Protein AF-A0A090V754-F1 (afdb_monomer)

Foldseek 3Di:
DDDLVRQLVVLVVVLVVLLVVLCVVCVVQVVCVVVVNHDPVNVVVNVVSVVVNVVSVPDDSNCRDDDD

pLDDT: mean 89.23, std 13.35, range [41.62, 98.19]

Solvent-accessible surface area (backbone atoms only — not comparable to full-atom values): 4040 Å² total; per-residue (Å²): 130,85,51,74,66,56,50,26,51,51,46,45,51,52,52,51,53,51,53,51,49,52,50,65,73,42,47,65,58,54,52,30,50,75,68,73,66,51,49,72,70,55,51,53,50,50,51,53,52,51,50,52,52,50,53,60,70,65,58,75,41,91,66,61,78,83,83,129

Sequence (68 aa):
MPTTEELVAQAEQTRQALLKRVDEVTTDWRVELALEDISEGAKAKLSAWMNYKREIKAVNVSTAPFVK

Radius of gyration: 16.25 Å; Cα contacts (8 Å, |Δi|>4): 30; chains: 1; bounding box: 29×20×48 Å

InterPro domains:
  IPR003458 Bacteriophage T4, Gp38, tail fibre assembly [PF02413] (2-65)

Structure (mmCIF, N/CA/C/O backbone):
data_AF-A0A090V754-F1
#
_entry.id   AF-A0A090V754-F1
#
loop_
_atom_site.group_PDB
_atom_site.id
_atom_site.type_symbol
_atom_site.label_atom_id
_atom_site.label_alt_id
_atom_site.label_comp_id
_atom_site.label_asym_id
_atom_site.label_entity_id
_atom_site.label_seq_id
_atom_site.pdbx_PDB_ins_code
_atom_site.Cartn_x
_atom_site.Cartn_y
_atom_site.Cartn_z
_atom_site.occupancy
_atom_site.B_iso_or_equiv
_atom_site.auth_seq_id
_atom_site.auth_comp_id
_atom_site.auth_asym_id
_atom_site.auth_atom_id
_atom_site.pdbx_PDB_model_num
ATOM 1 N N . MET A 1 1 ? -10.281 -7.372 30.825 1.00 66.81 1 MET A N 1
ATOM 2 C CA . MET A 1 1 ? -10.672 -7.400 29.399 1.00 66.81 1 MET A CA 1
ATOM 3 C C . MET A 1 1 ? -10.294 -6.059 28.808 1.00 66.81 1 MET A C 1
ATOM 5 O O . MET A 1 1 ? -10.489 -5.080 29.524 1.00 66.81 1 MET A O 1
ATOM 9 N N . PRO A 1 2 ? -9.730 -6.015 27.592 1.00 73.00 2 PRO A N 1
ATOM 10 C CA . PRO A 1 2 ? -9.417 -4.750 26.946 1.00 73.00 2 PRO A CA 1
ATOM 11 C C . PRO A 1 2 ? -10.688 -3.929 26.700 1.00 73.00 2 PRO A C 1
ATOM 13 O O . PRO A 1 2 ? -11.770 -4.495 26.515 1.00 73.00 2 PRO A O 1
ATOM 16 N N . THR A 1 3 ? -10.571 -2.606 26.748 1.00 85.44 3 THR A N 1
ATOM 17 C CA . THR A 1 3 ? -11.695 -1.690 26.521 1.00 85.44 3 THR A CA 1
ATOM 18 C C . THR A 1 3 ? -12.015 -1.573 25.030 1.00 85.44 3 THR A C 1
ATOM 20 O O . THR A 1 3 ? -11.196 -1.884 24.164 1.00 85.44 3 THR A O 1
ATOM 23 N N . THR A 1 4 ? -13.213 -1.082 24.700 1.00 82.81 4 THR A N 1
ATOM 24 C CA . THR A 1 4 ? -13.580 -0.764 23.311 1.00 82.81 4 THR A CA 1
ATOM 25 C C . THR A 1 4 ? -12.582 0.207 22.673 1.00 82.81 4 THR A C 1
ATOM 27 O O . THR A 1 4 ? -12.243 0.053 21.504 1.00 82.81 4 THR A O 1
ATOM 30 N N . GLU A 1 5 ? -12.065 1.169 23.443 1.00 83.75 5 GLU A N 1
ATOM 31 C CA . GLU A 1 5 ? -11.045 2.114 22.974 1.00 83.75 5 GLU A CA 1
ATOM 32 C C . GLU A 1 5 ? -9.728 1.411 22.624 1.00 83.75 5 GLU A C 1
ATOM 34 O O . GLU A 1 5 ? -9.154 1.688 21.573 1.00 83.75 5 GLU A O 1
ATOM 39 N N . GLU A 1 6 ? -9.277 0.455 23.441 1.00 85.69 6 GLU A N 1
ATOM 40 C CA . GLU A 1 6 ? -8.063 -0.327 23.166 1.00 85.69 6 GLU A CA 1
ATOM 41 C C . GLU A 1 6 ? -8.212 -1.214 21.918 1.00 85.69 6 GLU A C 1
ATOM 43 O O . GLU A 1 6 ? -7.258 -1.364 21.151 1.00 85.69 6 GLU A O 1
ATOM 48 N N . LEU A 1 7 ? -9.407 -1.769 21.677 1.00 86.50 7 LEU A N 1
ATOM 49 C CA . LEU A 1 7 ? -9.706 -2.554 20.472 1.00 86.50 7 LEU A CA 1
ATOM 50 C C . LEU A 1 7 ? -9.731 -1.683 19.208 1.00 86.50 7 LEU A C 1
ATOM 52 O O . LEU A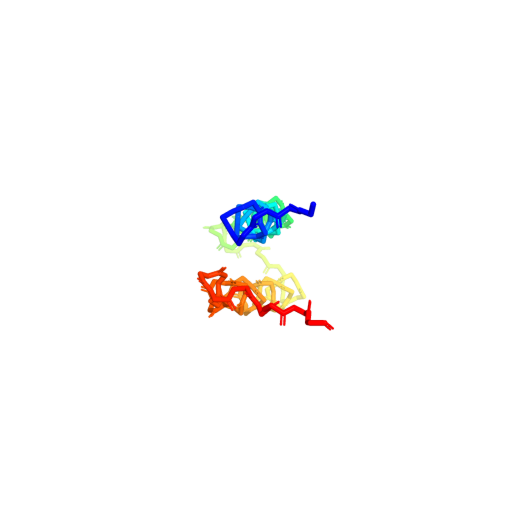 1 7 ? -9.174 -2.071 18.180 1.00 86.50 7 LEU A O 1
ATOM 56 N N . VAL A 1 8 ? -10.331 -0.491 19.286 1.00 86.69 8 VAL A N 1
ATOM 57 C CA . VAL A 1 8 ? -10.330 0.487 18.186 1.00 86.69 8 VAL A CA 1
ATOM 58 C C . VAL A 1 8 ? -8.906 0.971 17.893 1.00 86.69 8 VAL A C 1
ATOM 60 O O . VAL A 1 8 ? -8.511 1.034 16.728 1.00 86.69 8 VAL A O 1
ATOM 63 N N . ALA A 1 9 ? -8.105 1.246 18.927 1.00 88.69 9 ALA A N 1
ATOM 64 C CA . ALA A 1 9 ? -6.713 1.663 18.772 1.00 88.69 9 ALA A CA 1
ATOM 65 C C . ALA A 1 9 ? -5.855 0.582 18.091 1.00 88.69 9 ALA A C 1
ATOM 67 O O . ALA A 1 9 ? -5.085 0.892 17.181 1.00 88.69 9 ALA A O 1
ATOM 68 N N . GLN A 1 10 ? -6.023 -0.690 18.469 1.00 88.94 10 GLN A N 1
ATOM 69 C CA . GLN A 1 10 ? -5.338 -1.808 17.808 1.00 88.94 10 GLN A CA 1
ATOM 70 C C . GLN A 1 10 ? -5.754 -1.951 16.339 1.00 88.94 10 GLN A C 1
ATOM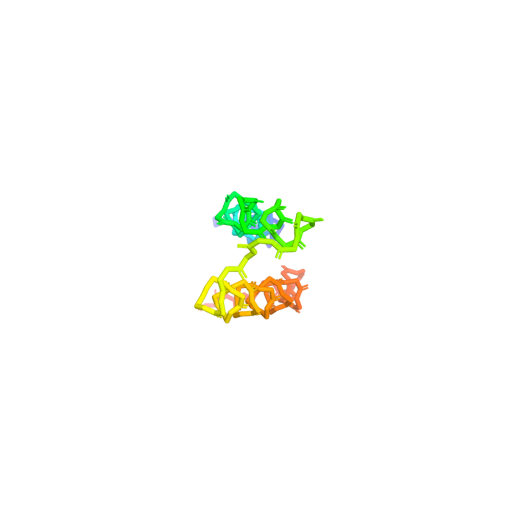 72 O O . GLN A 1 10 ? -4.890 -2.104 15.473 1.00 88.94 10 GLN A O 1
ATOM 77 N N . ALA A 1 11 ? -7.053 -1.853 16.040 1.00 88.12 11 ALA A N 1
ATOM 78 C CA . ALA A 1 11 ? -7.554 -1.925 14.668 1.00 88.12 11 ALA A CA 1
ATOM 79 C C . ALA A 1 11 ? -6.996 -0.790 13.789 1.00 88.12 11 ALA A C 1
ATOM 81 O O . ALA A 1 11 ? -6.572 -1.031 12.654 1.00 88.12 11 ALA A O 1
ATOM 82 N N . GLU A 1 12 ? -6.930 0.434 14.3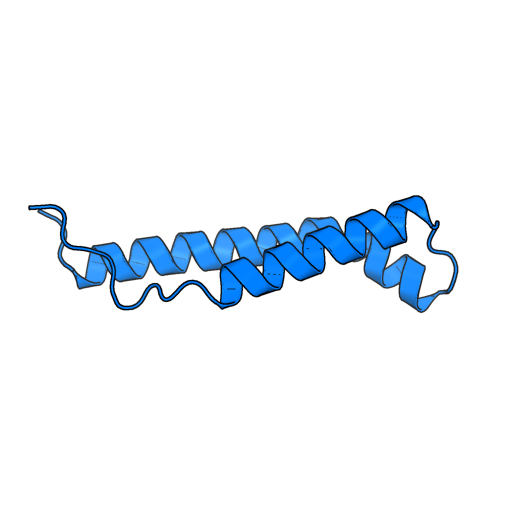20 1.00 90.69 12 GLU A N 1
ATOM 83 C CA . GLU A 1 12 ? -6.332 1.576 13.625 1.00 90.69 12 GLU A CA 1
ATOM 84 C C . GLU A 1 12 ? -4.816 1.401 13.437 1.00 90.69 12 GLU A C 1
ATOM 86 O O . GLU A 1 12 ? -4.298 1.656 12.348 1.00 90.69 12 GLU A O 1
ATOM 91 N N . GLN A 1 13 ? -4.096 0.874 14.433 1.00 93.50 13 GLN A N 1
ATOM 92 C CA . GLN A 1 13 ? -2.669 0.567 14.293 1.00 93.50 13 GLN A CA 1
ATOM 93 C C . GLN A 1 13 ? -2.418 -0.451 13.169 1.00 93.50 13 GLN A C 1
ATOM 95 O O . GLN A 1 13 ? -1.525 -0.253 12.339 1.00 93.50 13 GLN A O 1
ATOM 100 N N . THR A 1 14 ? -3.212 -1.525 13.099 1.00 92.88 14 THR A N 1
ATOM 101 C CA . THR A 1 14 ? -3.121 -2.509 12.008 1.00 92.88 14 THR A CA 1
ATOM 102 C C . THR A 1 14 ? -3.406 -1.863 10.654 1.00 92.88 14 THR A C 1
ATOM 104 O O . THR A 1 14 ? -2.654 -2.075 9.699 1.00 92.88 14 THR A O 1
ATOM 107 N N . ARG A 1 15 ? -4.448 -1.030 10.566 1.00 93.00 15 ARG A N 1
ATOM 108 C CA . ARG A 1 15 ? -4.790 -0.290 9.345 1.00 93.00 15 ARG A CA 1
ATOM 109 C C . ARG A 1 15 ? -3.631 0.595 8.879 1.00 93.00 15 ARG A C 1
ATOM 111 O O . ARG A 1 15 ? -3.278 0.558 7.699 1.00 93.00 15 ARG A O 1
ATOM 118 N N . GLN A 1 16 ? -2.995 1.340 9.782 1.00 94.69 16 GLN A N 1
ATOM 119 C CA . GLN A 1 16 ? -1.840 2.179 9.442 1.00 94.69 16 GLN A CA 1
ATOM 120 C C . GLN A 1 16 ? -0.627 1.360 8.995 1.00 94.69 16 GLN A C 1
ATOM 122 O O . GLN A 1 16 ? 0.017 1.715 8.005 1.00 94.69 16 GLN A O 1
ATOM 127 N N . ALA A 1 17 ? -0.344 0.236 9.659 1.00 95.88 17 ALA A N 1
ATOM 128 C CA . ALA A 1 17 ? 0.739 -0.663 9.263 1.00 95.88 17 ALA A CA 1
ATOM 129 C C . ALA A 1 17 ? 0.530 -1.221 7.844 1.00 95.88 17 ALA A C 1
ATOM 131 O O . ALA A 1 17 ? 1.466 -1.242 7.040 1.00 95.88 17 ALA A O 1
ATOM 132 N N . LEU A 1 18 ? -0.705 -1.603 7.502 1.00 96.06 18 LEU A N 1
ATOM 133 C CA . LEU A 1 18 ? -1.058 -2.045 6.152 1.00 96.06 18 LEU A CA 1
ATOM 134 C C . LEU A 1 18 ? -0.874 -0.924 5.124 1.00 96.06 18 LEU A C 1
ATOM 136 O O . LEU A 1 18 ? -0.267 -1.153 4.080 1.00 96.06 18 LEU A O 1
ATOM 140 N N . LEU A 1 19 ? -1.337 0.295 5.417 1.00 96.00 19 LEU A N 1
ATOM 141 C CA . LEU A 1 19 ? -1.157 1.442 4.519 1.00 96.00 19 LEU A CA 1
ATOM 142 C C . LEU A 1 19 ? 0.324 1.749 4.268 1.00 96.00 19 LEU A C 1
ATOM 144 O O . LEU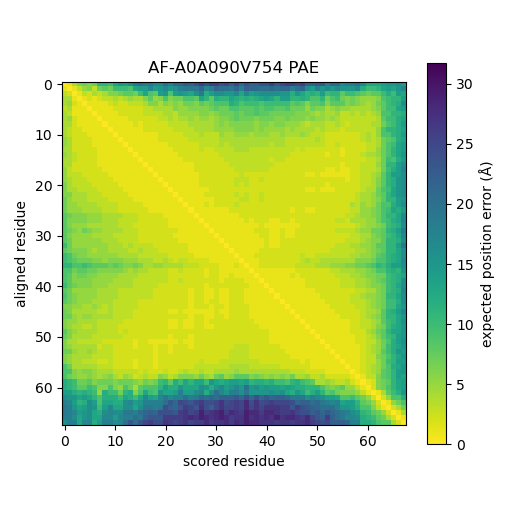 A 1 19 ? 0.705 1.951 3.113 1.00 96.00 19 LEU A O 1
ATOM 148 N N . LYS A 1 20 ? 1.154 1.711 5.318 1.00 97.31 20 LYS A N 1
ATOM 149 C CA . LYS A 1 20 ? 2.611 1.870 5.209 1.00 97.31 20 LYS A CA 1
ATOM 150 C C . LYS A 1 20 ? 3.213 0.797 4.310 1.00 97.31 20 LYS A C 1
ATOM 152 O O . LYS A 1 20 ? 3.986 1.121 3.414 1.00 97.31 20 LYS A O 1
ATOM 157 N N . ARG A 1 21 ? 2.804 -0.463 4.484 1.00 96.56 21 ARG A N 1
ATOM 158 C CA . ARG A 1 21 ? 3.287 -1.572 3.655 1.00 96.56 21 ARG A CA 1
ATOM 159 C C . ARG A 1 21 ? 2.923 -1.400 2.183 1.00 96.56 21 ARG A C 1
ATOM 161 O O . ARG A 1 21 ? 3.760 -1.664 1.326 1.00 96.56 21 ARG A O 1
ATOM 168 N N . VAL A 1 22 ? 1.703 -0.952 1.881 1.00 96.75 22 VAL A N 1
ATOM 169 C CA . VAL A 1 22 ? 1.308 -0.656 0.495 1.00 96.75 22 VAL A CA 1
ATOM 170 C C . VAL A 1 22 ? 2.199 0.435 -0.098 1.00 96.75 22 VAL A C 1
ATOM 172 O O . VAL A 1 22 ? 2.623 0.323 -1.247 1.00 96.75 22 VAL A O 1
ATOM 175 N N . ASP A 1 23 ? 2.490 1.488 0.665 1.00 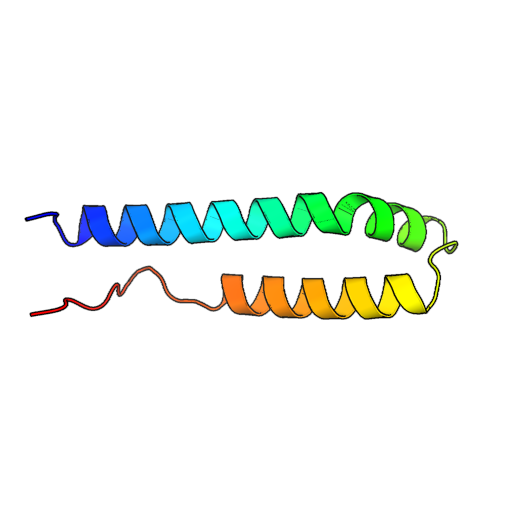96.25 23 ASP A N 1
ATOM 176 C CA . ASP A 1 23 ? 3.349 2.572 0.190 1.00 96.25 23 ASP A CA 1
ATOM 177 C C . ASP A 1 23 ? 4.790 2.110 -0.038 1.00 96.25 23 ASP A C 1
ATOM 179 O O . ASP A 1 23 ? 5.333 2.380 -1.106 1.00 96.25 23 ASP A O 1
ATOM 183 N N . GLU A 1 24 ? 5.363 1.321 0.871 1.00 96.94 24 GLU A N 1
ATOM 184 C CA . GLU A 1 24 ? 6.687 0.710 0.689 1.00 96.94 24 GLU A CA 1
ATOM 185 C C . GLU A 1 24 ? 6.753 -0.160 -0.574 1.00 96.94 24 GLU A C 1
ATOM 187 O O . GLU A 1 24 ? 7.655 0.005 -1.386 1.00 96.94 24 GLU A O 1
ATOM 192 N N . VAL A 1 25 ? 5.776 -1.050 -0.779 1.00 96.44 25 VAL A N 1
ATOM 193 C CA . VAL A 1 25 ? 5.768 -1.982 -1.923 1.00 96.44 25 VAL A CA 1
ATOM 194 C C . VAL A 1 25 ? 5.594 -1.263 -3.262 1.00 96.44 25 VAL A C 1
ATOM 196 O O . VAL A 1 25 ? 6.082 -1.739 -4.280 1.00 96.44 25 VAL A O 1
ATOM 199 N N . THR A 1 26 ? 4.881 -0.135 -3.283 1.00 97.69 26 THR A N 1
ATOM 200 C CA . THR A 1 26 ? 4.526 0.555 -4.535 1.00 97.69 26 THR A CA 1
ATOM 201 C C . THR A 1 26 ? 5.410 1.750 -4.864 1.00 97.69 26 THR A C 1
ATOM 203 O O . THR A 1 26 ? 5.191 2.376 -5.901 1.00 97.69 26 THR A O 1
ATOM 206 N N . THR A 1 27 ? 6.388 2.083 -4.014 1.00 97.81 27 THR A N 1
ATOM 207 C CA . THR A 1 27 ? 7.232 3.276 -4.193 1.00 97.81 27 THR A CA 1
ATOM 208 C C . THR A 1 27 ? 8.000 3.232 -5.512 1.00 97.81 27 THR A C 1
ATOM 210 O O . THR A 1 27 ? 7.869 4.166 -6.301 1.00 97.81 27 THR A O 1
ATOM 213 N N . ASP A 1 28 ? 8.702 2.137 -5.801 1.00 97.19 28 ASP A N 1
ATOM 214 C CA . ASP A 1 28 ? 9.533 2.030 -7.007 1.00 97.19 28 ASP A CA 1
ATOM 215 C C . ASP A 1 28 ? 8.688 2.110 -8.286 1.00 97.19 28 ASP A C 1
ATOM 217 O O . ASP A 1 28 ? 8.979 2.901 -9.179 1.00 97.19 28 ASP A O 1
ATOM 221 N N . TRP A 1 29 ? 7.545 1.416 -8.334 1.00 98.00 29 TRP A N 1
ATOM 222 C CA . TRP A 1 29 ? 6.631 1.493 -9.482 1.00 98.00 29 TRP A CA 1
ATOM 223 C C . TRP A 1 29 ? 6.027 2.886 -9.685 1.00 98.00 29 TRP A C 1
ATOM 225 O O . TRP A 1 29 ? 5.729 3.267 -10.812 1.00 98.00 29 TRP A O 1
ATOM 235 N N . ARG A 1 30 ? 5.816 3.670 -8.619 1.00 97.25 30 ARG A N 1
ATOM 236 C CA . ARG A 1 30 ? 5.369 5.067 -8.765 1.00 97.25 30 ARG A CA 1
ATOM 237 C C . ARG A 1 30 ? 6.460 5.944 -9.380 1.00 97.25 30 ARG A C 1
ATOM 239 O O . ARG A 1 30 ? 6.119 6.852 -10.133 1.00 97.25 30 ARG A O 1
ATOM 246 N N . VAL A 1 31 ? 7.732 5.670 -9.080 1.00 98.00 31 VAL A N 1
ATOM 247 C CA . VAL A 1 31 ? 8.877 6.342 -9.714 1.00 98.00 31 VAL A CA 1
ATOM 248 C C . VAL A 1 31 ? 8.970 5.947 -11.188 1.00 98.00 31 VAL A C 1
ATOM 250 O O . VAL A 1 31 ? 8.995 6.831 -12.037 1.00 98.00 31 VAL A O 1
ATOM 253 N N . GLU A 1 32 ? 8.920 4.649 -11.502 1.00 97.94 32 GLU A N 1
ATOM 254 C CA . GLU A 1 32 ? 8.902 4.151 -12.889 1.00 97.94 32 GLU A CA 1
ATOM 255 C C . GLU A 1 32 ? 7.740 4.752 -13.698 1.00 97.94 32 GLU A C 1
ATOM 257 O O . GLU A 1 32 ? 7.923 5.169 -14.839 1.00 97.94 32 GLU A O 1
ATOM 262 N N . LEU A 1 33 ? 6.544 4.853 -13.100 1.00 97.38 33 LEU A N 1
ATOM 263 C CA . LEU A 1 33 ? 5.375 5.465 -13.738 1.00 97.38 33 LEU A CA 1
ATOM 264 C C . LEU A 1 33 ? 5.598 6.954 -14.032 1.00 97.38 33 LEU A C 1
ATOM 266 O O . LEU A 1 33 ? 5.195 7.423 -15.091 1.00 97.38 33 LEU A O 1
ATOM 270 N N . ALA A 1 34 ? 6.223 7.692 -13.110 1.00 97.38 34 ALA A N 1
ATOM 271 C CA . ALA A 1 34 ? 6.524 9.112 -13.292 1.00 97.38 34 ALA A CA 1
ATOM 272 C C . ALA A 1 34 ? 7.586 9.363 -14.377 1.00 97.38 34 ALA A C 1
ATOM 274 O O . ALA A 1 34 ? 7.601 10.438 -14.970 1.00 97.38 34 ALA A O 1
ATOM 275 N N . LEU A 1 35 ? 8.453 8.379 -14.629 1.00 98.19 35 LEU A N 1
ATOM 276 C CA . LEU A 1 35 ? 9.461 8.399 -15.691 1.00 98.19 35 LEU A CA 1
ATOM 277 C C . LEU A 1 35 ? 8.949 7.836 -17.028 1.00 98.19 35 LEU A C 1
ATOM 279 O O . LEU A 1 35 ? 9.718 7.780 -17.980 1.00 98.19 35 LEU A O 1
ATOM 283 N N . GLU A 1 36 ? 7.682 7.411 -17.096 1.00 97.31 36 GLU A N 1
ATOM 284 C CA . GLU A 1 36 ? 7.083 6.727 -18.255 1.00 97.31 36 GLU A CA 1
ATOM 285 C C . GLU A 1 36 ? 7.801 5.417 -18.662 1.00 97.31 36 GLU A C 1
ATOM 287 O O . GLU A 1 36 ? 7.630 4.935 -19.779 1.00 97.31 36 GLU A O 1
ATOM 292 N N . ASP A 1 37 ? 8.550 4.799 -17.739 1.00 97.94 37 ASP A N 1
ATOM 293 C CA . ASP A 1 37 ? 9.363 3.583 -17.961 1.00 97.94 37 ASP A CA 1
ATOM 294 C C . ASP A 1 37 ? 8.754 2.321 -17.310 1.00 97.94 37 ASP A C 1
ATOM 296 O O . ASP A 1 37 ? 9.313 1.225 -17.326 1.00 97.94 37 ASP A O 1
ATOM 300 N N . ILE A 1 38 ? 7.570 2.449 -16.704 1.00 98.06 38 ILE A N 1
ATOM 301 C CA . ILE A 1 38 ? 6.900 1.326 -16.042 1.00 98.06 38 ILE A CA 1
ATOM 302 C C . ILE A 1 38 ? 6.448 0.255 -17.047 1.00 98.06 38 ILE A C 1
ATOM 304 O O . ILE A 1 38 ? 5.724 0.523 -18.006 1.00 98.06 38 ILE A O 1
ATOM 308 N N . SER A 1 39 ? 6.789 -1.006 -16.776 1.00 98.19 39 SER A N 1
ATOM 309 C CA . SER A 1 39 ? 6.285 -2.133 -17.573 1.00 98.19 39 SER A CA 1
ATOM 310 C C . SER A 1 39 ? 4.773 -2.350 -17.394 1.00 98.19 39 SER A C 1
ATOM 312 O O . SER A 1 39 ? 4.221 -2.140 -16.312 1.00 98.19 39 SER A O 1
ATOM 314 N N . GLU A 1 40 ? 4.092 -2.891 -18.410 1.00 97.88 40 GLU A N 1
ATOM 315 C CA . GLU A 1 40 ? 2.658 -3.226 -18.312 1.00 97.88 40 GLU A CA 1
ATOM 316 C C . GLU A 1 40 ? 2.352 -4.205 -17.158 1.00 97.88 40 GLU A C 1
ATOM 318 O O . GLU A 1 40 ? 1.335 -4.084 -16.470 1.00 97.88 40 GLU A O 1
ATOM 323 N N . GLY A 1 41 ? 3.274 -5.128 -16.861 1.00 97.81 41 GLY A N 1
ATOM 324 C CA . GLY A 1 41 ? 3.154 -6.029 -15.711 1.00 97.81 41 GLY A CA 1
ATOM 325 C C . GLY A 1 41 ? 3.242 -5.305 -14.362 1.00 97.81 41 GLY A C 1
ATOM 326 O O . GLY A 1 41 ? 2.462 -5.598 -13.449 1.00 97.81 41 GLY A O 1
ATOM 327 N N . ALA A 1 42 ? 4.161 -4.346 -14.224 1.00 97.00 42 ALA A N 1
ATOM 328 C CA . ALA A 1 42 ? 4.274 -3.514 -13.025 1.00 97.00 42 ALA A CA 1
ATOM 329 C C . ALA A 1 42 ? 3.061 -2.585 -12.870 1.00 97.00 42 ALA A C 1
ATOM 331 O O . ALA A 1 42 ? 2.511 -2.464 -11.776 1.00 97.00 42 ALA A O 1
ATOM 332 N N . LYS A 1 43 ? 2.556 -2.021 -13.970 1.00 97.50 43 LYS A N 1
ATOM 333 C CA . LYS A 1 43 ? 1.354 -1.176 -14.007 1.00 97.50 43 LYS A CA 1
ATOM 334 C C . LYS A 1 43 ? 0.088 -1.919 -13.567 1.00 97.50 43 LYS A C 1
ATOM 336 O O . LYS A 1 43 ? -0.709 -1.378 -12.791 1.00 97.50 43 LYS A O 1
ATOM 341 N N . ALA A 1 44 ? -0.080 -3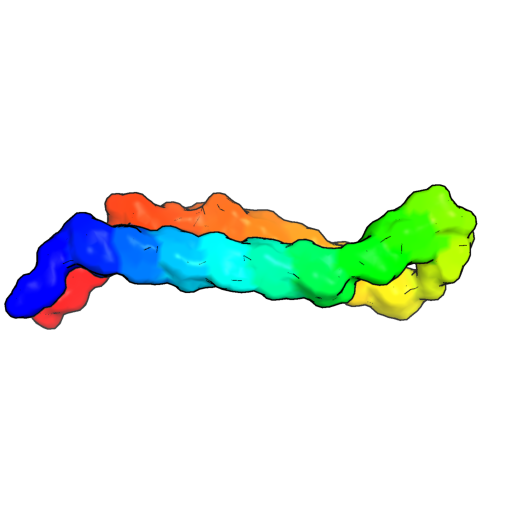.174 -13.989 1.00 98.12 44 ALA A N 1
ATOM 342 C CA . ALA A 1 44 ? -1.178 -4.027 -13.531 1.00 98.12 44 ALA A CA 1
ATOM 343 C C . ALA A 1 44 ? -1.097 -4.297 -12.017 1.00 98.12 44 ALA A C 1
ATOM 345 O O . ALA A 1 44 ? -2.088 -4.138 -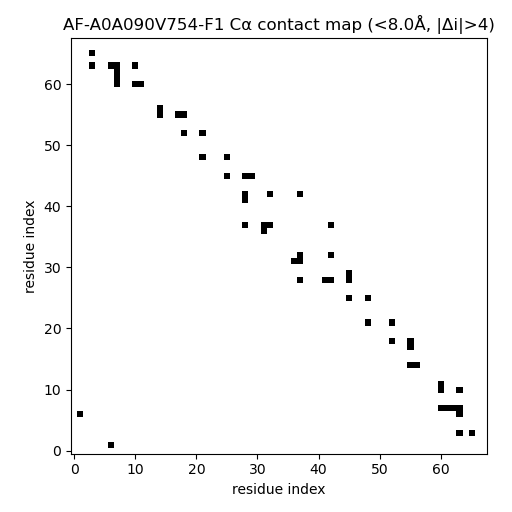11.298 1.00 98.12 44 ALA A O 1
ATOM 346 N N . LY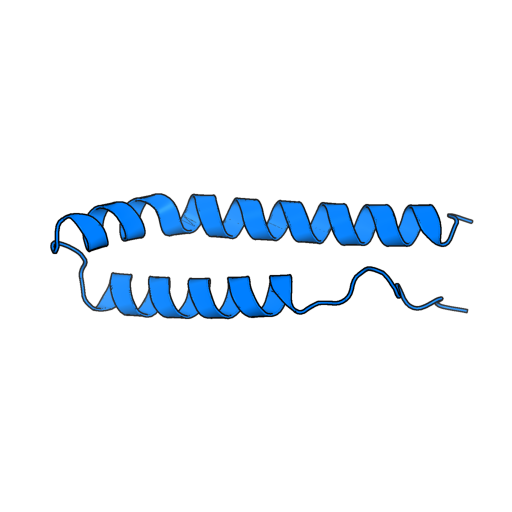S A 1 45 ? 0.100 -4.625 -11.507 1.00 97.38 45 LYS A N 1
ATOM 347 C CA . LYS A 1 45 ? 0.334 -4.815 -10.064 1.00 97.38 45 LYS A CA 1
ATOM 348 C C . LYS A 1 45 ? 0.083 -3.532 -9.274 1.00 97.38 45 LYS A C 1
ATOM 350 O O . LYS A 1 45 ? -0.615 -3.576 -8.263 1.00 97.38 45 LYS A O 1
ATOM 355 N N . LEU A 1 46 ? 0.592 -2.391 -9.740 1.00 97.62 46 LEU A N 1
ATOM 356 C CA . LEU A 1 46 ? 0.384 -1.085 -9.116 1.00 97.62 46 LEU A CA 1
ATOM 357 C C . LEU A 1 46 ? -1.111 -0.756 -9.008 1.00 97.62 46 LEU A C 1
ATOM 359 O O . LEU A 1 46 ? -1.572 -0.331 -7.949 1.00 97.62 46 LEU A O 1
ATOM 363 N N . SER A 1 47 ? -1.883 -1.028 -10.062 1.00 96.88 47 SER A N 1
ATOM 364 C CA . SER A 1 47 ? -3.340 -0.843 -10.062 1.00 96.88 47 SER A CA 1
ATOM 365 C C . SER A 1 47 ? -4.034 -1.710 -9.005 1.00 96.88 47 SER A C 1
ATOM 367 O O . SER A 1 47 ? -4.859 -1.202 -8.241 1.00 96.88 47 SER A O 1
ATOM 369 N N . ALA A 1 48 ? -3.656 -2.988 -8.895 1.00 97.75 48 ALA A N 1
ATOM 370 C CA . ALA A 1 48 ? -4.185 -3.894 -7.874 1.00 97.75 48 ALA A CA 1
ATOM 371 C C . ALA A 1 48 ? -3.856 -3.416 -6.447 1.00 97.75 48 ALA A C 1
ATOM 373 O O . ALA A 1 48 ? -4.741 -3.355 -5.592 1.00 97.75 48 ALA A O 1
ATOM 374 N N . TRP A 1 49 ? -2.617 -2.982 -6.197 1.00 97.56 49 TRP A N 1
ATOM 375 C CA . TRP A 1 49 ? -2.226 -2.423 -4.901 1.00 97.56 49 TRP A CA 1
ATOM 376 C C . TRP A 1 49 ? -2.961 -1.124 -4.563 1.00 97.56 49 TRP A C 1
ATOM 378 O O . TRP A 1 49 ? -3.301 -0.897 -3.401 1.00 97.56 49 TRP A O 1
ATOM 388 N N . MET A 1 50 ? -3.240 -0.268 -5.552 1.00 96.06 50 MET A N 1
ATOM 389 C CA . MET A 1 50 ? -4.023 0.948 -5.318 1.00 96.06 50 MET A CA 1
ATOM 390 C C . MET A 1 50 ? -5.486 0.628 -4.995 1.00 96.06 50 MET A C 1
ATOM 392 O O . MET A 1 50 ? -6.068 1.310 -4.152 1.00 96.06 50 MET A O 1
ATOM 396 N N . ASN A 1 51 ? -6.069 -0.418 -5.591 1.00 97.00 51 ASN A N 1
ATOM 397 C CA . ASN A 1 51 ? -7.393 -0.916 -5.201 1.00 97.00 51 ASN A CA 1
ATOM 398 C C . ASN A 1 51 ? -7.387 -1.415 -3.754 1.00 97.00 51 ASN A C 1
ATOM 400 O O . ASN A 1 51 ? -8.171 -0.923 -2.945 1.00 97.00 51 ASN A O 1
ATOM 404 N N . TYR A 1 52 ? -6.426 -2.266 -3.399 1.00 95.62 52 TYR A N 1
ATOM 405 C CA . TYR A 1 52 ? -6.268 -2.756 -2.031 1.00 95.62 52 TYR A CA 1
ATOM 406 C C . TYR A 1 52 ? -6.086 -1.612 -1.013 1.00 95.62 52 TYR A C 1
ATOM 408 O O . TYR A 1 52 ? -6.712 -1.598 0.046 1.00 95.62 52 TYR A O 1
ATOM 416 N N . LYS A 1 53 ? -5.315 -0.566 -1.356 1.00 94.56 53 LYS A N 1
ATOM 417 C CA . LYS A 1 53 ? -5.186 0.643 -0.519 1.00 94.56 53 LYS A CA 1
ATOM 418 C C . LYS A 1 53 ? -6.530 1.332 -0.275 1.00 94.56 53 LYS A C 1
ATOM 420 O O . LYS A 1 53 ? -6.762 1.838 0.824 1.00 94.56 53 LYS A O 1
ATOM 425 N N . ARG A 1 54 ? -7.392 1.413 -1.296 1.00 94.69 54 ARG A N 1
ATOM 426 C CA . ARG A 1 54 ? -8.728 2.023 -1.177 1.00 94.69 54 ARG A CA 1
ATOM 427 C C . ARG A 1 54 ? -9.634 1.188 -0.278 1.00 94.69 54 ARG A C 1
ATOM 429 O O . ARG A 1 54 ? -10.318 1.770 0.556 1.00 94.69 54 ARG A O 1
ATOM 436 N N . GLU A 1 55 ? -9.575 -0.136 -0.389 1.00 94.25 55 GLU A N 1
ATOM 437 C CA . GLU A 1 55 ? -10.319 -1.052 0.483 1.00 94.25 55 GLU A CA 1
ATOM 438 C C . GLU A 1 55 ? -9.907 -0.884 1.947 1.00 94.25 55 GLU A C 1
ATOM 440 O O . GLU A 1 55 ? -10.767 -0.631 2.787 1.00 94.25 55 GLU A O 1
ATOM 445 N N . ILE A 1 56 ? -8.600 -0.884 2.248 1.00 91.69 56 ILE A N 1
ATOM 446 C CA . ILE A 1 56 ? -8.095 -0.627 3.610 1.00 91.69 56 ILE A CA 1
ATOM 447 C C . ILE A 1 56 ? -8.605 0.720 4.135 1.00 91.69 56 ILE A C 1
ATOM 449 O O . ILE A 1 56 ? -9.020 0.820 5.288 1.00 91.69 56 ILE A O 1
ATOM 453 N N . LYS A 1 57 ? -8.608 1.765 3.293 1.00 89.44 57 LYS A N 1
ATOM 454 C CA . LYS A 1 57 ? -9.108 3.093 3.676 1.00 89.44 57 LYS A CA 1
ATOM 455 C C . LYS A 1 57 ? -10.618 3.131 3.925 1.00 89.44 57 LYS A C 1
ATOM 457 O O . LYS A 1 57 ? -11.063 3.969 4.713 1.00 89.44 57 LYS A O 1
ATOM 462 N N . ALA A 1 58 ? -11.383 2.252 3.287 1.00 90.88 58 ALA A N 1
ATOM 463 C CA . ALA A 1 58 ? -12.829 2.156 3.446 1.00 90.88 58 ALA A CA 1
ATOM 464 C C . ALA A 1 58 ? -13.250 1.377 4.706 1.00 90.88 58 ALA A C 1
ATOM 466 O O . ALA A 1 58 ? -14.380 1.542 5.159 1.00 90.88 58 ALA A O 1
ATOM 467 N N . VAL A 1 59 ? -12.359 0.572 5.303 1.00 86.56 59 VAL A N 1
ATOM 468 C CA . VAL A 1 59 ? -12.655 -0.172 6.540 1.00 86.56 59 VAL A CA 1
ATOM 469 C C . VAL A 1 59 ? -12.935 0.794 7.693 1.00 86.56 59 VAL A C 1
ATOM 471 O O . VAL A 1 59 ? -12.028 1.466 8.179 1.00 86.56 59 VAL A O 1
ATOM 474 N N . ASN A 1 60 ? -14.176 0.848 8.172 1.00 78.50 60 ASN A N 1
ATOM 475 C CA . ASN A 1 60 ? -14.514 1.610 9.370 1.00 78.50 60 ASN A CA 1
ATOM 476 C C . ASN A 1 60 ? -13.986 0.885 10.621 1.00 78.50 60 ASN A C 1
ATOM 478 O O . ASN A 1 60 ? -14.557 -0.113 11.052 1.00 78.50 60 ASN A O 1
ATOM 482 N N . VAL A 1 61 ? -12.892 1.385 11.198 1.00 75.44 61 VAL A N 1
ATOM 483 C CA . VAL A 1 61 ? -12.293 0.833 12.427 1.00 75.44 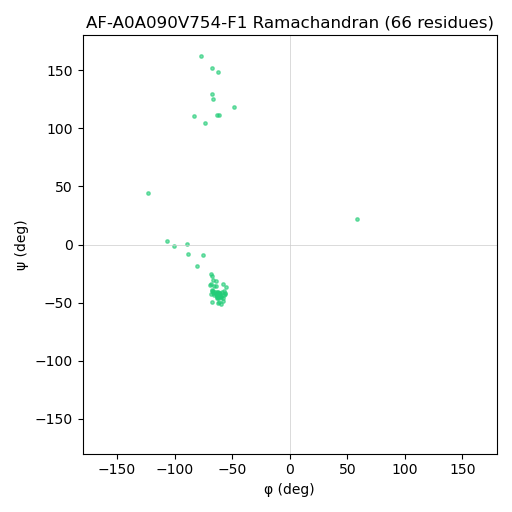61 VAL A CA 1
ATOM 484 C C . VAL A 1 61 ? -12.886 1.431 13.707 1.00 75.44 61 VAL A C 1
ATOM 486 O O . VAL A 1 61 ? -12.616 0.935 14.796 1.00 75.44 61 VAL A O 1
ATOM 489 N N . SER A 1 62 ? -13.727 2.465 13.595 1.00 70.88 62 SER A N 1
ATOM 490 C CA . SER A 1 62 ? -14.348 3.158 14.734 1.00 70.88 62 SER A CA 1
ATOM 491 C C . SER A 1 62 ? -15.482 2.358 15.384 1.00 70.88 62 SER A C 1
ATOM 493 O O . SER A 1 62 ? -15.973 2.736 16.443 1.00 70.88 62 SER A O 1
ATOM 495 N N . THR A 1 63 ? -15.903 1.254 14.764 1.00 63.94 63 THR A N 1
ATOM 496 C CA . THR A 1 63 ? -16.987 0.381 15.234 1.00 63.94 63 THR A CA 1
ATOM 497 C C . THR A 1 63 ? -16.503 -1.057 15.415 1.00 63.94 63 THR A C 1
ATOM 499 O O . THR A 1 63 ? -17.168 -1.984 14.951 1.00 63.94 63 THR A O 1
ATOM 502 N N . ALA A 1 64 ? -15.326 -1.258 16.023 1.00 58.03 64 ALA A N 1
ATOM 503 C CA . ALA A 1 64 ? -14.802 -2.596 16.301 1.00 58.03 64 ALA A CA 1
ATOM 504 C C . ALA A 1 64 ? -15.900 -3.454 16.976 1.00 58.03 64 ALA A C 1
ATOM 506 O O . ALA A 1 64 ? -16.406 -3.060 18.032 1.00 58.03 64 ALA A O 1
ATOM 507 N N . PRO A 1 65 ? -16.343 -4.568 16.357 1.00 54.12 65 PRO A N 1
ATOM 508 C CA . PRO A 1 65 ? -17.472 -5.324 16.870 1.00 54.12 65 PRO A CA 1
ATOM 509 C C . PRO A 1 65 ? -17.094 -5.960 18.205 1.00 54.12 65 PRO A C 1
ATOM 511 O O . PRO A 1 65 ? -16.102 -6.676 18.322 1.00 54.12 65 PRO A O 1
ATOM 514 N N . PHE A 1 66 ? -17.913 -5.683 19.215 1.00 52.31 66 PHE A N 1
ATOM 515 C CA . PHE A 1 66 ? -17.864 -6.351 20.505 1.00 52.31 66 PHE A CA 1
ATOM 516 C C . PHE A 1 66 ? -18.137 -7.844 20.276 1.00 52.31 66 PHE A C 1
ATOM 518 O O . PHE A 1 66 ? -19.251 -8.215 19.899 1.00 52.31 66 PHE A O 1
ATOM 525 N N . VAL A 1 67 ? -17.137 -8.705 20.465 1.00 48.97 67 VAL A N 1
ATOM 526 C CA . VAL A 1 67 ? -17.363 -10.155 20.523 1.00 48.97 67 VAL A CA 1
ATOM 527 C C . VAL A 1 67 ? -17.790 -10.459 21.959 1.00 48.97 67 VAL A C 1
ATOM 529 O O . VAL A 1 67 ? -17.008 -10.249 22.885 1.00 48.97 67 VAL A O 1
ATOM 532 N N . LYS A 1 68 ? -19.063 -10.822 22.141 1.00 41.62 68 LYS A N 1
ATOM 533 C CA . LYS A 1 68 ? -19.655 -11.194 23.436 1.00 41.62 68 LYS A CA 1
ATOM 534 C C . LYS A 1 68 ? -19.277 -12.613 23.836 1.00 41.62 68 LYS A C 1
ATOM 536 O O . LYS A 1 68 ? -19.197 -13.461 22.920 1.00 41.62 68 LYS A O 1
#

Organism: NCBI:txid1115515

Secondary structure (DSSP, 8-state):
---HHHHHHHHHHHHHHHHHHHHHHHHHHHHHHHTT---HHHHHHHHHHHHHHHHHHH---TT-----

Mean predicted aligned error: 5.63 Å

Nearest PDB structures (foldseek):
  7uio-assembly1_Bj  TM=5.404E-01  e=3.746E+00  Saccharomyces cerevisiae S288C
  7ui9-assembly1_j  TM=5.400E-01  e=6.146E+00  Saccharomyces cerevisiae S288C